Protein AF-A0A968J5G1-F1 (afdb_monomer)

Radius of gyration: 11.94 Å; Cα contacts (8 Å, |Δi|>4): 126; chains: 1; bounding box: 32×20×28 Å

Foldseek 3Di:
DDWPDKDWDKAQWQLSVPADPPGDTHRDIFIWIWTWDDPPPDIWIWTAGNVRPDIDTPDD

Secondary structure (DSSP, 8-state):
-EEEEEEEEEESSTTT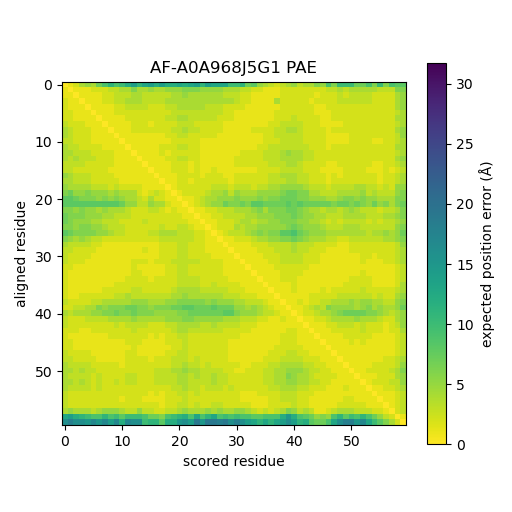T---TT-----S-EEEEEEEEE-SS-EEEEEEETTSSSEEEE--

Mean predicted aligned error: 2.89 Å

Structure (mmCIF, N/CA/C/O backbone):
data_AF-A0A968J5G1-F1
#
_entry.id   AF-A0A968J5G1-F1
#
loop_
_atom_site.group_PDB
_atom_site.id
_atom_site.type_symbol
_atom_site.label_atom_id
_atom_site.label_alt_id
_atom_site.label_comp_id
_atom_site.label_asym_id
_atom_site.label_entity_id
_atom_site.label_seq_id
_atom_site.pdbx_PDB_ins_code
_atom_site.Cartn_x
_atom_site.Cartn_y
_atom_site.Cartn_z
_atom_site.occupancy
_atom_site.B_iso_or_equiv
_atom_site.auth_seq_id
_atom_site.auth_comp_id
_atom_site.auth_asym_id
_atom_site.auth_atom_id
_atom_site.pdbx_PDB_model_num
ATOM 1 N N . MET A 1 1 ? -12.021 -4.633 12.167 1.00 85.25 1 MET A N 1
ATOM 2 C CA . MET A 1 1 ? -11.415 -3.983 10.987 1.00 85.25 1 MET A CA 1
ATOM 3 C C . MET A 1 1 ? -12.337 -4.154 9.795 1.00 85.25 1 MET A C 1
ATOM 5 O O . MET A 1 1 ? -12.854 -5.247 9.606 1.00 85.25 1 MET A O 1
ATOM 9 N N . THR A 1 2 ? -12.549 -3.094 9.023 1.00 96.88 2 THR A N 1
ATOM 10 C CA . THR A 1 2 ? -13.348 -3.070 7.794 1.00 96.88 2 THR A CA 1
ATOM 11 C C . THR A 1 2 ? -12.558 -2.404 6.670 1.00 96.88 2 THR A C 1
ATOM 13 O O . THR A 1 2 ? -11.681 -1.570 6.912 1.00 96.88 2 THR A O 1
ATOM 16 N N . VAL A 1 3 ? -12.856 -2.793 5.431 1.00 96.81 3 VAL A N 1
ATOM 17 C CA . VAL A 1 3 ? -12.300 -2.160 4.230 1.00 96.81 3 VAL A CA 1
ATOM 18 C C . VAL A 1 3 ? -13.148 -0.937 3.897 1.00 96.81 3 VAL A C 1
ATOM 20 O O . VAL A 1 3 ? -14.352 -1.072 3.696 1.00 96.81 3 VAL A O 1
ATOM 23 N N . GLN A 1 4 ? -12.532 0.243 3.842 1.00 97.25 4 GLN A N 1
ATOM 24 C CA . GLN A 1 4 ? -13.204 1.479 3.429 1.00 97.25 4 GLN A CA 1
ATOM 25 C C . GLN A 1 4 ? -13.064 1.736 1.929 1.00 97.25 4 GLN A C 1
ATOM 27 O O . GLN A 1 4 ? -14.016 2.182 1.299 1.00 97.25 4 GLN A O 1
ATOM 32 N N . ALA A 1 5 ? -11.891 1.457 1.356 1.00 97.25 5 ALA A N 1
ATOM 33 C CA . ALA A 1 5 ? -11.636 1.667 -0.065 1.00 97.25 5 ALA A CA 1
ATOM 34 C C . ALA A 1 5 ? -10.570 0.706 -0.596 1.00 97.25 5 ALA A C 1
ATOM 36 O O . ALA A 1 5 ? -9.654 0.309 0.129 1.00 97.25 5 ALA A O 1
ATOM 37 N N . VAL A 1 6 ? -10.687 0.371 -1.881 1.00 97.62 6 VAL A N 1
ATOM 38 C CA . VAL A 1 6 ? -9.699 -0.394 -2.647 1.00 97.62 6 VAL A CA 1
ATOM 39 C C . VAL A 1 6 ? -9.579 0.243 -4.023 1.00 97.62 6 VAL A C 1
ATOM 41 O O . VAL A 1 6 ? -10.563 0.333 -4.752 1.00 97.62 6 VAL A O 1
ATOM 44 N N . GLU A 1 7 ? -8.373 0.665 -4.386 1.00 98.19 7 GLU A N 1
ATOM 45 C CA . GLU A 1 7 ? -8.093 1.337 -5.655 1.00 98.19 7 GLU A CA 1
ATOM 46 C C . GLU A 1 7 ? -6.926 0.658 -6.368 1.00 98.19 7 GLU A C 1
ATOM 48 O O . GLU A 1 7 ? -5.871 0.424 -5.772 1.00 98.19 7 GLU A O 1
A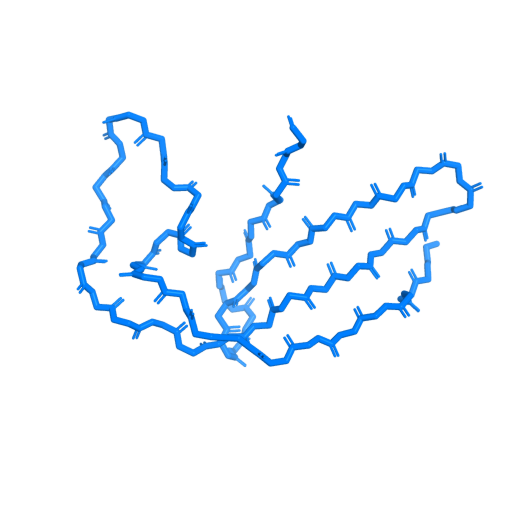TOM 53 N N . ALA A 1 8 ? -7.093 0.360 -7.657 1.00 98.19 8 ALA A N 1
ATOM 54 C CA . ALA A 1 8 ? -5.989 -0.101 -8.491 1.00 98.19 8 ALA A CA 1
ATOM 55 C C . ALA A 1 8 ? -5.005 1.053 -8.726 1.00 98.19 8 ALA A C 1
ATOM 57 O O . ALA A 1 8 ? -5.411 2.160 -9.084 1.00 98.19 8 ALA A O 1
ATOM 58 N N . ARG A 1 9 ? -3.705 0.802 -8.552 1.00 98.00 9 ARG A N 1
ATOM 59 C CA . ARG A 1 9 ? -2.659 1.810 -8.759 1.00 98.00 9 ARG A CA 1
ATOM 60 C C . ARG A 1 9 ? -1.371 1.178 -9.266 1.00 98.00 9 ARG A C 1
ATOM 62 O O . ARG A 1 9 ? -1.074 0.031 -8.955 1.00 98.00 9 ARG A O 1
ATOM 69 N N . THR A 1 10 ? -0.592 1.940 -10.024 1.00 98.31 10 THR A N 1
ATOM 70 C CA . THR A 1 10 ? 0.756 1.539 -10.440 1.00 98.31 10 THR A CA 1
ATOM 71 C C . THR A 1 10 ? 1.781 2.306 -9.619 1.00 98.31 10 THR A C 1
ATOM 73 O O . THR A 1 10 ? 1.730 3.534 -9.539 1.00 98.31 10 THR A O 1
ATOM 76 N N . TRP A 1 11 ? 2.704 1.580 -9.002 1.00 97.94 11 TRP A N 1
ATOM 77 C CA . TRP A 1 11 ? 3.753 2.125 -8.156 1.00 97.94 11 TRP A CA 1
ATOM 78 C C . TRP A 1 11 ? 5.047 2.370 -8.930 1.00 97.94 11 TRP A C 1
ATOM 80 O O . TRP A 1 11 ? 5.315 1.654 -9.896 1.00 97.94 11 TRP A O 1
ATOM 90 N N . PRO A 1 12 ? 5.877 3.335 -8.498 1.00 97.06 12 PRO A N 1
ATOM 91 C CA . PRO A 1 12 ? 7.070 3.731 -9.243 1.00 97.06 12 PRO A CA 1
ATOM 92 C C . PRO A 1 12 ? 8.225 2.725 -9.150 1.00 97.06 12 PRO A C 1
ATOM 94 O O . PRO A 1 12 ? 9.162 2.805 -9.936 1.00 97.06 12 PRO A O 1
ATOM 97 N N . ASN A 1 13 ? 8.202 1.827 -8.161 1.00 96.69 13 ASN A N 1
ATOM 98 C CA . ASN A 1 13 ? 9.290 0.897 -7.887 1.00 96.69 13 ASN A CA 1
ATOM 99 C C . ASN A 1 13 ? 8.801 -0.336 -7.110 1.00 96.69 13 ASN A C 1
ATOM 101 O O . ASN A 1 13 ? 7.671 -0.385 -6.615 1.00 96.69 13 ASN A O 1
ATOM 105 N N . GLY A 1 14 ? 9.704 -1.301 -6.937 1.00 95.56 14 GLY A N 1
ATOM 106 C CA . GLY A 1 14 ? 9.490 -2.531 -6.173 1.00 95.56 14 GLY A CA 1
ATOM 107 C C . GLY A 1 14 ? 9.337 -2.346 -4.668 1.00 95.56 14 GLY A C 1
ATOM 108 O O . GLY A 1 14 ? 9.225 -3.334 -3.968 1.00 95.56 14 GLY A O 1
ATOM 109 N N . CYS A 1 15 ? 9.346 -1.121 -4.144 1.00 96.44 15 CYS A N 1
ATOM 110 C CA . CYS A 1 15 ? 8.984 -0.820 -2.755 1.00 96.44 15 CYS A CA 1
ATOM 111 C C . CYS A 1 15 ? 7.660 -0.063 -2.673 1.00 96.44 15 CYS A C 1
ATOM 113 O O . CYS A 1 15 ? 7.348 0.557 -1.659 1.00 96.44 15 CYS A O 1
ATOM 115 N N . LEU A 1 16 ? 6.880 -0.079 -3.754 1.00 96.94 16 LEU A N 1
ATOM 116 C CA . LEU A 1 16 ? 5.562 0.541 -3.833 1.00 96.94 16 LEU A CA 1
ATOM 117 C C . LEU A 1 16 ? 5.593 2.069 -3.597 1.00 96.94 16 LEU A C 1
ATOM 119 O O . LEU A 1 16 ? 4.612 2.681 -3.161 1.00 96.94 16 LEU A O 1
ATOM 123 N N . GLY A 1 17 ? 6.745 2.694 -3.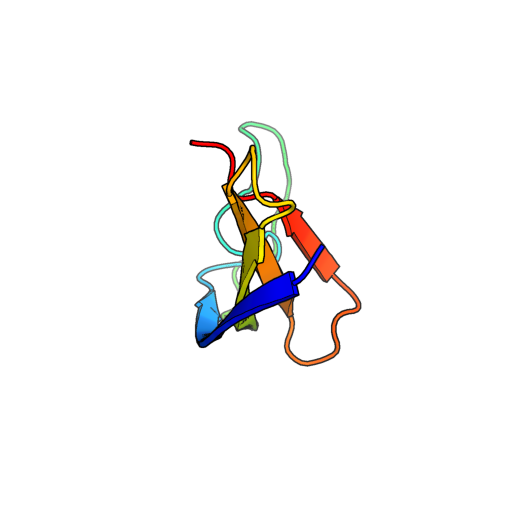876 1.00 95.12 17 GLY A N 1
ATOM 124 C CA . GLY A 1 17 ? 7.010 4.107 -3.598 1.00 95.12 17 GLY A CA 1
ATOM 125 C C . GLY A 1 17 ? 7.195 4.439 -2.113 1.00 95.12 17 GLY A C 1
ATOM 126 O O . GLY A 1 17 ? 7.068 5.602 -1.752 1.00 95.12 17 GLY A O 1
ATOM 127 N N . LEU A 1 18 ? 7.453 3.435 -1.270 1.00 96.25 18 LEU A N 1
ATOM 128 C CA . LEU A 1 18 ? 7.653 3.547 0.181 1.00 96.25 18 LEU A CA 1
ATOM 129 C C . LEU A 1 18 ? 8.988 2.907 0.607 1.00 96.25 18 LEU A C 1
ATOM 131 O O . LEU A 1 18 ? 9.056 2.215 1.624 1.00 96.25 18 LEU A O 1
ATOM 135 N N . GLY A 1 19 ? 10.022 3.038 -0.226 1.00 93.94 19 GLY A N 1
ATOM 136 C CA . GLY A 1 19 ? 11.373 2.583 0.110 1.00 93.94 19 GLY A CA 1
ATOM 137 C C . GLY A 1 19 ? 12.022 3.505 1.140 1.00 93.94 19 GLY A C 1
ATOM 138 O O . GLY A 1 19 ? 11.836 4.721 1.071 1.00 93.94 19 GLY A O 1
ATOM 139 N N . GLY A 1 20 ? 12.768 2.934 2.086 1.00 90.88 20 GLY A N 1
ATOM 140 C CA . GLY A 1 20 ? 13.610 3.711 3.001 1.00 90.88 20 GLY A CA 1
ATOM 141 C C . GLY A 1 20 ? 14.865 4.289 2.319 1.00 90.88 20 GLY A C 1
ATOM 142 O O . GLY A 1 20 ? 15.182 3.885 1.200 1.00 90.88 20 GLY A O 1
ATOM 143 N N . PRO A 1 21 ? 15.610 5.196 2.986 1.00 87.88 21 PRO A N 1
ATOM 144 C CA . PRO A 1 21 ? 16.802 5.847 2.421 1.00 87.88 21 PRO A CA 1
ATOM 145 C C . PRO A 1 21 ? 17.876 4.875 1.913 1.00 87.88 21 PRO A C 1
ATOM 147 O O . PRO A 1 21 ? 18.461 5.108 0.861 1.00 87.88 21 PRO A O 1
ATOM 150 N N . ASP A 1 22 ? 18.082 3.770 2.630 1.00 92.50 22 ASP A N 1
ATOM 151 C CA . ASP A 1 22 ? 19.110 2.765 2.325 1.00 92.5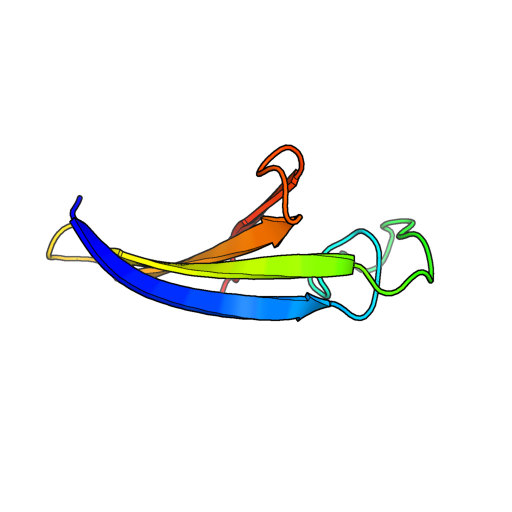0 22 ASP A CA 1
ATOM 152 C C . ASP A 1 22 ? 18.528 1.492 1.688 1.00 92.50 22 ASP A C 1
ATOM 154 O O . ASP A 1 22 ? 19.206 0.472 1.554 1.00 92.50 22 ASP A O 1
ATOM 158 N N . GLU A 1 23 ? 17.246 1.516 1.317 1.00 95.44 23 GLU A N 1
ATOM 159 C CA . GLU A 1 23 ? 16.572 0.343 0.782 1.00 95.44 23 GLU A CA 1
ATOM 160 C C . GLU A 1 23 ? 16.708 0.258 -0.740 1.00 95.44 23 GLU A C 1
ATOM 162 O O . GLU A 1 23 ? 16.288 1.140 -1.491 1.00 95.44 23 GLU A O 1
ATOM 167 N N . LEU A 1 24 ? 17.250 -0.864 -1.214 1.00 94.31 24 LEU A N 1
ATOM 168 C CA . LEU A 1 24 ? 17.352 -1.140 -2.640 1.00 94.31 24 LEU A CA 1
ATOM 169 C C . LEU A 1 24 ? 16.009 -1.627 -3.191 1.00 94.31 24 LEU A C 1
ATOM 171 O O . LEU A 1 24 ? 15.607 -2.775 -3.006 1.00 94.31 24 LEU A O 1
ATOM 175 N N . CYS A 1 25 ? 15.340 -0.745 -3.926 1.00 94.81 25 CYS A N 1
ATOM 176 C CA . CYS A 1 25 ? 14.084 -1.023 -4.613 1.00 94.81 25 CYS A CA 1
ATOM 177 C C . CYS A 1 25 ? 14.317 -1.208 -6.115 1.00 94.81 25 CYS A C 1
ATOM 179 O O . CYS A 1 25 ? 15.048 -0.440 -6.742 1.00 94.81 25 CYS A O 1
ATOM 181 N N . THR A 1 26 ? 13.646 -2.180 -6.736 1.00 94.44 26 THR A N 1
ATOM 182 C CA . THR A 1 26 ? 13.704 -2.337 -8.199 1.00 94.44 26 THR A CA 1
ATOM 183 C C . THR A 1 26 ? 13.097 -1.119 -8.892 1.00 94.44 26 THR A C 1
ATOM 185 O O . THR A 1 26 ? 12.035 -0.661 -8.484 1.00 94.44 26 THR A O 1
ATOM 188 N N . GLN A 1 27 ? 13.676 -0.648 -9.994 1.00 93.69 27 GLN A N 1
ATOM 189 C CA . GLN A 1 27 ? 13.188 0.538 -10.722 1.00 93.69 27 GLN A CA 1
ATOM 190 C C . GLN A 1 27 ? 12.054 0.240 -11.728 1.00 93.69 27 GLN A C 1
ATOM 192 O O . GLN A 1 27 ? 11.841 0.982 -12.682 1.00 93.69 27 GLN A O 1
ATOM 197 N N . ALA A 1 28 ? 11.337 -0.870 -11.544 1.00 95.81 28 ALA A N 1
ATOM 198 C CA . ALA A 1 28 ? 10.229 -1.269 -12.404 1.00 95.81 28 ALA A CA 1
ATOM 199 C C . ALA A 1 28 ? 8.890 -0.740 -11.876 1.00 95.81 28 ALA A C 1
ATOM 201 O O . ALA A 1 28 ? 8.653 -0.735 -10.666 1.00 95.81 28 ALA A O 1
ATOM 202 N N . LEU A 1 29 ? 7.995 -0.365 -12.793 1.00 97.88 29 LEU A N 1
ATOM 203 C CA . LEU A 1 29 ? 6.611 -0.041 -12.463 1.00 97.88 29 LEU A CA 1
ATOM 204 C C . LEU A 1 29 ? 5.882 -1.291 -11.961 1.00 97.88 29 LEU A C 1
ATOM 206 O O . LEU A 1 29 ? 5.895 -2.329 -12.623 1.00 97.88 29 LEU A O 1
ATOM 210 N N . VAL A 1 30 ? 5.213 -1.178 -10.814 1.00 97.94 30 VAL A N 1
ATOM 211 C CA . VAL A 1 30 ? 4.521 -2.305 -10.173 1.00 97.94 30 VAL A CA 1
ATOM 212 C C . VAL A 1 30 ? 3.020 -2.031 -10.115 1.00 97.94 30 VAL A C 1
ATOM 214 O O . VAL A 1 30 ? 2.590 -1.201 -9.316 1.00 97.94 30 VAL A O 1
ATOM 217 N N . PRO A 1 31 ? 2.192 -2.710 -10.928 1.00 98.31 31 PRO A N 1
ATOM 218 C CA . PRO A 1 31 ? 0.743 -2.682 -10.765 1.00 98.31 31 PRO A CA 1
ATOM 219 C C . PRO A 1 31 ? 0.341 -3.287 -9.418 1.00 98.31 31 PRO A C 1
ATOM 221 O O . PRO A 1 31 ? 0.896 -4.305 -8.994 1.00 98.31 31 PRO A O 1
ATOM 224 N N . GLY A 1 32 ? -0.651 -2.702 -8.762 1.00 98.31 32 GLY A N 1
ATOM 225 C CA . GLY A 1 32 ? -1.043 -3.102 -7.424 1.00 98.31 32 GLY A CA 1
ATOM 226 C C . GLY A 1 32 ? -2.282 -2.392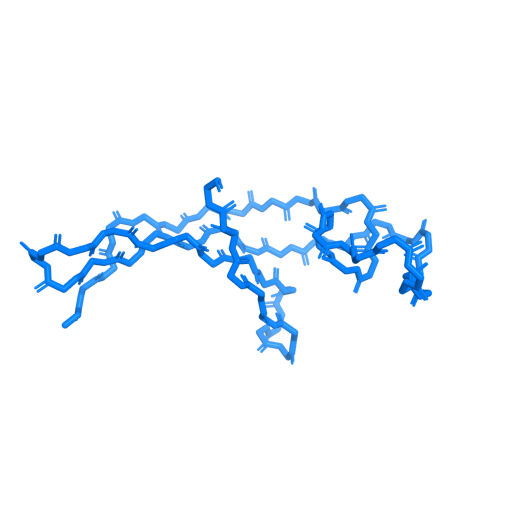 -6.900 1.00 98.31 32 GLY A C 1
ATOM 227 O O . GLY A 1 32 ? -3.089 -1.873 -7.673 1.00 98.31 32 GLY A O 1
ATOM 228 N N . TRP A 1 33 ? -2.432 -2.392 -5.577 1.00 98.38 33 TRP A N 1
ATOM 229 C CA . TRP A 1 33 ? -3.624 -1.878 -4.901 1.00 98.38 33 TRP A CA 1
ATOM 230 C C . TRP A 1 33 ? -3.271 -0.930 -3.768 1.00 98.38 33 TRP A C 1
ATOM 232 O O . TRP A 1 33 ? -2.374 -1.219 -2.973 1.00 98.38 33 TRP A O 1
ATOM 242 N N . ARG A 1 34 ? -4.021 0.167 -3.658 1.00 98.06 34 ARG A N 1
ATOM 243 C CA . ARG A 1 34 ? -4.086 1.014 -2.468 1.00 98.06 34 ARG A CA 1
ATOM 244 C C . ARG A 1 34 ? -5.354 0.664 -1.697 1.00 98.06 34 ARG A C 1
ATOM 246 O O . ARG A 1 34 ? -6.453 0.795 -2.226 1.00 98.06 34 ARG A O 1
ATOM 253 N N . VAL A 1 35 ? -5.199 0.204 -0.465 1.00 97.69 35 VAL A N 1
ATOM 254 C CA . VAL A 1 35 ? -6.285 -0.303 0.376 1.00 97.69 35 VAL A CA 1
ATOM 255 C C . VAL A 1 35 ? -6.375 0.547 1.631 1.00 97.69 35 VAL A C 1
ATOM 257 O O . VAL A 1 35 ? -5.385 0.713 2.337 1.00 97.69 35 VAL A O 1
ATOM 260 N N . VAL A 1 36 ? -7.559 1.071 1.923 1.00 97.19 36 VAL A N 1
ATOM 261 C CA . VAL A 1 36 ? -7.830 1.836 3.142 1.00 97.19 36 VAL A CA 1
ATOM 262 C C . VAL A 1 36 ? -8.621 0.952 4.096 1.00 97.19 36 VAL A C 1
ATOM 264 O O . VAL A 1 36 ? -9.724 0.510 3.770 1.00 97.19 36 VAL A O 1
ATOM 267 N N . LEU A 1 37 ? -8.051 0.687 5.268 1.00 96.31 37 LEU A N 1
ATOM 268 C CA . LEU A 1 37 ? -8.656 -0.106 6.333 1.00 96.31 37 LEU A CA 1
ATOM 269 C C . LEU A 1 37 ? -8.952 0.778 7.540 1.00 96.31 37 LEU A C 1
ATOM 271 O O . LEU A 1 37 ? -8.188 1.690 7.849 1.00 96.31 37 LEU A O 1
ATOM 275 N N . THR A 1 38 ? -10.022 0.468 8.264 1.00 95.25 38 THR A N 1
ATOM 276 C CA . THR A 1 38 ? -10.298 1.086 9.564 1.00 95.25 38 THR A CA 1
ATOM 277 C C . THR A 1 38 ? -10.702 0.047 10.599 1.00 95.25 38 THR A C 1
ATOM 279 O O . THR A 1 38 ? -11.325 -0.962 10.277 1.00 95.25 38 THR A O 1
ATOM 282 N N . ASP A 1 39 ? -10.370 0.277 11.862 1.00 94.81 39 ASP A N 1
ATOM 283 C CA . ASP A 1 39 ? -10.947 -0.450 12.999 1.00 94.81 39 ASP A CA 1
ATOM 284 C C . ASP A 1 39 ? -12.030 0.361 13.737 1.00 94.81 39 ASP A C 1
ATOM 286 O O . ASP A 1 39 ? -12.537 -0.090 14.760 1.00 94.81 39 ASP A O 1
ATOM 290 N N . GLY A 1 40 ? -12.411 1.526 13.199 1.00 93.12 40 GLY A N 1
ATOM 291 C CA . GLY A 1 40 ? -13.329 2.479 13.825 1.00 93.12 40 GLY A CA 1
ATOM 292 C C . GLY A 1 40 ? -12.648 3.494 14.750 1.00 93.12 40 GLY A C 1
ATOM 293 O O . GLY A 1 40 ? -13.303 4.434 15.192 1.00 93.12 40 GLY A O 1
ATOM 294 N N . GLN A 1 41 ? -11.353 3.343 15.037 1.00 93.56 41 GLN A N 1
ATOM 295 C CA . GLN A 1 41 ? -10.546 4.296 15.810 1.00 93.56 41 GLN A CA 1
ATOM 296 C C . GLN A 1 41 ? -9.372 4.841 14.995 1.00 93.56 41 GLN A C 1
ATOM 298 O O . GLN A 1 41 ? -8.986 5.999 15.142 1.00 93.56 41 GLN A O 1
ATOM 303 N N . ARG A 1 42 ? -8.789 4.008 14.132 1.00 93.19 42 ARG A N 1
ATOM 304 C CA . ARG A 1 42 ? -7.641 4.336 13.291 1.00 93.19 42 ARG A CA 1
ATOM 305 C C . ARG A 1 42 ? -7.953 3.973 11.851 1.00 93.19 42 ARG A C 1
ATOM 307 O O . ARG A 1 42 ? -8.541 2.927 11.579 1.00 93.19 42 ARG A O 1
ATOM 314 N N . THR A 1 43 ? -7.523 4.829 10.933 1.00 95.06 43 THR A N 1
ATOM 315 C CA . THR A 1 43 ? -7.531 4.544 9.498 1.00 95.06 43 THR A CA 1
ATOM 316 C C . THR A 1 43 ? -6.098 4.336 9.040 1.00 95.06 43 THR A C 1
ATOM 318 O O . THR A 1 43 ? -5.225 5.154 9.319 1.00 95.06 43 THR A O 1
ATOM 321 N N . GLN A 1 44 ? -5.857 3.221 8.362 1.00 96.00 44 GLN A N 1
ATOM 322 C CA . GLN A 1 44 ? -4.551 2.813 7.871 1.00 96.00 44 GLN A CA 1
ATOM 323 C C . GLN A 1 44 ? -4.627 2.589 6.371 1.00 96.00 44 GLN A C 1
ATOM 325 O O . GLN A 1 44 ? -5.589 2.011 5.862 1.00 96.00 44 GLN A O 1
ATOM 330 N N . VAL A 1 45 ? -3.594 3.031 5.666 1.00 97.50 45 VAL A N 1
ATOM 331 C CA . VAL A 1 45 ? -3.499 2.854 4.224 1.00 97.50 45 VAL A CA 1
ATOM 332 C C . VAL A 1 45 ? -2.395 1.860 3.927 1.00 97.50 45 VAL A C 1
ATOM 334 O O . VAL A 1 45 ? -1.253 2.042 4.331 1.00 97.50 45 VAL A O 1
ATOM 337 N N . PHE A 1 46 ? -2.733 0.811 3.195 1.00 97.19 46 PHE A N 1
ATOM 338 C CA . PHE A 1 46 ? -1.794 -0.193 2.733 1.00 97.19 46 PHE A CA 1
ATOM 339 C C . PHE A 1 46 ? -1.625 -0.100 1.224 1.00 97.19 46 PHE A C 1
ATOM 341 O O . PHE A 1 46 ? -2.577 0.127 0.478 1.00 97.19 46 PHE A O 1
ATOM 348 N N . ARG A 1 47 ? -0.400 -0.313 0.764 1.00 98.12 47 ARG A N 1
ATOM 349 C CA . ARG A 1 47 ? -0.057 -0.483 -0.643 1.00 98.12 47 ARG A CA 1
ATOM 350 C C . ARG A 1 47 ? 0.366 -1.920 -0.852 1.00 98.12 47 ARG A C 1
ATOM 352 O O . ARG A 1 47 ? 1.091 -2.464 -0.025 1.00 98.12 47 ARG A O 1
ATOM 359 N N . SER A 1 48 ? -0.063 -2.530 -1.943 1.00 98.31 48 SER A N 1
ATOM 360 C CA . SER A 1 48 ? 0.339 -3.889 -2.301 1.00 98.31 48 SER A CA 1
ATOM 361 C C . SER A 1 48 ? 0.667 -4.015 -3.778 1.00 98.31 48 SER A C 1
ATOM 363 O O . SER A 1 48 ? 0.258 -3.161 -4.567 1.00 98.31 48 SER A O 1
ATOM 365 N N . ASP A 1 49 ? 1.398 -5.066 -4.148 1.00 97.75 49 ASP A N 1
ATOM 366 C CA . ASP A 1 49 ? 1.465 -5.523 -5.540 1.00 97.75 49 ASP A CA 1
ATOM 367 C C . ASP A 1 49 ? 0.149 -6.204 -5.966 1.00 97.75 49 ASP A C 1
ATOM 369 O O . ASP A 1 49 ? -0.723 -6.493 -5.145 1.00 97.75 49 ASP A O 1
ATOM 373 N N . ARG A 1 50 ? -0.012 -6.486 -7.266 1.00 97.62 50 ARG A N 1
ATOM 374 C CA . ARG A 1 50 ? -1.253 -7.068 -7.813 1.00 97.62 50 ARG A CA 1
ATOM 375 C C . ARG A 1 50 ? -1.644 -8.405 -7.174 1.00 97.62 50 ARG A C 1
ATOM 377 O 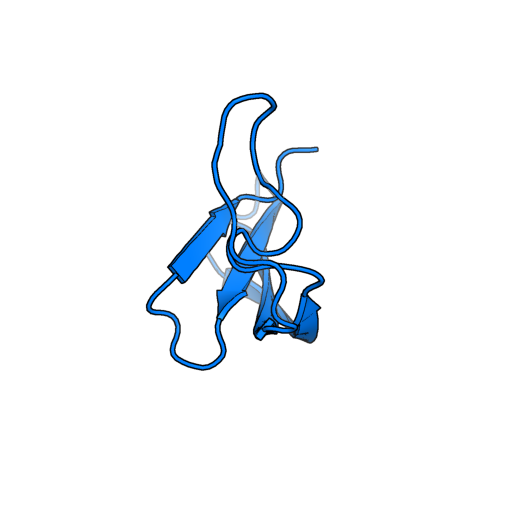O . ARG A 1 50 ? -2.820 -8.760 -7.194 1.00 97.62 50 ARG A O 1
ATOM 384 N N . THR A 1 51 ? -0.668 -9.154 -6.671 1.00 95.88 51 THR A N 1
ATOM 385 C CA . THR A 1 51 ? -0.837 -10.490 -6.084 1.00 95.88 51 THR A CA 1
ATOM 386 C C . THR A 1 51 ? -0.947 -10.475 -4.559 1.00 95.88 51 THR A C 1
ATOM 388 O O . THR A 1 51 ? -1.229 -11.514 -3.971 1.00 95.88 51 THR A O 1
ATOM 391 N N . GLY A 1 52 ? -0.719 -9.326 -3.917 1.00 94.38 52 GLY A N 1
ATOM 392 C CA . GLY A 1 52 ? -0.651 -9.194 -2.464 1.00 94.38 52 GLY A CA 1
ATOM 393 C C . GLY A 1 52 ? 0.587 -9.835 -1.827 1.00 94.38 52 GLY A C 1
ATOM 394 O O . GLY A 1 52 ? 0.604 -10.012 -0.612 1.00 94.38 52 GLY A O 1
ATOM 395 N N . ARG A 1 53 ? 1.619 -10.204 -2.603 1.00 94.81 53 ARG A N 1
ATOM 396 C CA . ARG A 1 53 ? 2.845 -10.834 -2.061 1.00 94.81 53 ARG A CA 1
ATOM 397 C C . ARG A 1 53 ? 3.732 -9.824 -1.354 1.00 94.81 53 ARG A C 1
ATOM 399 O O . ARG A 1 53 ? 4.400 -10.161 -0.381 1.00 94.81 53 ARG A O 1
ATOM 406 N N . GLN A 1 54 ? 3.706 -8.590 -1.827 1.00 94.25 54 GLN A N 1
ATOM 407 C CA . GLN A 1 54 ? 4.277 -7.447 -1.154 1.00 94.25 54 GLN A CA 1
ATOM 408 C C . GLN A 1 54 ? 3.164 -6.531 -0.659 1.00 94.25 54 GLN A C 1
ATOM 410 O O . GLN A 1 54 ? 2.298 -6.129 -1.436 1.00 94.25 54 GLN A O 1
ATOM 415 N N . VAL A 1 55 ? 3.214 -6.177 0.626 1.00 96.62 55 VAL A N 1
ATOM 416 C CA . VAL A 1 55 ? 2.302 -5.225 1.269 1.00 96.62 55 VAL A CA 1
ATOM 417 C C . VAL A 1 55 ? 3.118 -4.286 2.152 1.00 96.62 55 VAL A C 1
ATOM 419 O O . VAL A 1 55 ? 4.003 -4.732 2.879 1.00 96.62 55 VAL A O 1
ATOM 422 N N . ARG A 1 56 ? 2.837 -2.984 2.091 1.00 96.62 56 ARG A N 1
ATOM 423 C CA . ARG A 1 56 ? 3.479 -1.950 2.910 1.00 96.62 56 ARG A CA 1
ATOM 424 C C . ARG A 1 56 ? 2.449 -0.997 3.488 1.00 96.62 56 ARG A C 1
ATOM 426 O O . ARG A 1 56 ? 1.491 -0.642 2.807 1.00 96.62 56 ARG A O 1
ATOM 433 N N . LEU A 1 57 ? 2.670 -0.570 4.726 1.00 96.25 57 LEU A N 1
ATOM 434 C CA . LEU A 1 57 ? 1.893 0.493 5.354 1.00 96.25 57 LEU A CA 1
ATOM 435 C C . LEU A 1 57 ? 2.394 1.846 4.835 1.00 96.25 57 LEU A C 1
ATOM 437 O O . LEU A 1 57 ? 3.575 2.163 4.947 1.00 96.25 57 LEU A O 1
ATOM 441 N N . GLU A 1 58 ? 1.490 2.634 4.267 1.00 94.12 58 GLU A N 1
ATOM 442 C CA . GLU A 1 58 ? 1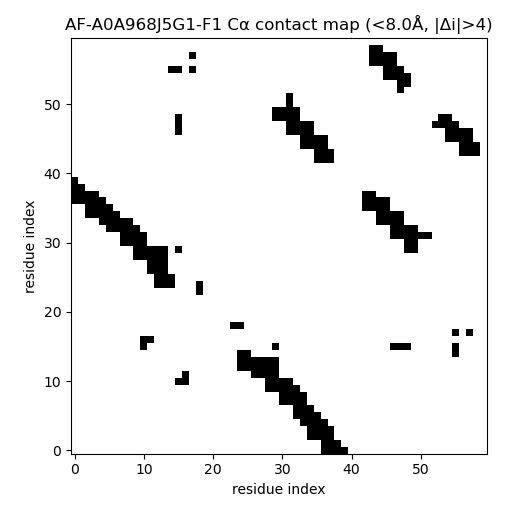.710 4.040 3.944 1.00 94.12 58 GLU A CA 1
ATOM 443 C C . GLU A 1 58 ? 1.578 4.827 5.254 1.00 94.12 58 GLU 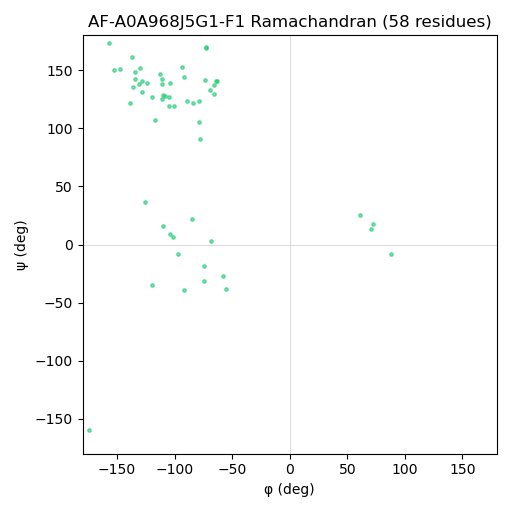A C 1
ATOM 445 O O . GLU A 1 58 ? 0.474 5.173 5.676 1.00 94.12 58 GLU A O 1
ATOM 450 N N . TRP A 1 59 ? 2.705 5.000 5.952 1.00 72.88 59 TRP A N 1
ATOM 451 C CA . TRP A 1 59 ? 2.766 5.814 7.166 1.00 72.88 59 TRP A CA 1
ATOM 452 C C . TRP A 1 59 ? 2.498 7.290 6.804 1.00 72.88 59 TRP A C 1
ATOM 454 O O . TRP A 1 59 ? 2.996 7.728 5.763 1.00 72.88 59 TRP A O 1
ATOM 464 N N . PRO A 1 60 ? 1.696 8.026 7.596 1.00 58.00 60 PRO A N 1
ATOM 465 C CA . PRO A 1 60 ? 1.429 9.447 7.366 1.00 58.00 60 PRO A CA 1
ATOM 466 C C . PRO A 1 60 ? 2.664 10.342 7.518 1.00 58.00 60 PRO A C 1
ATOM 468 O O . PRO A 1 60 ? 3.526 10.037 8.373 1.00 58.00 60 PRO A O 1
#

pLDDT: mean 94.85, std 6.13, range [58.0, 98.38]

Solvent-accessible surf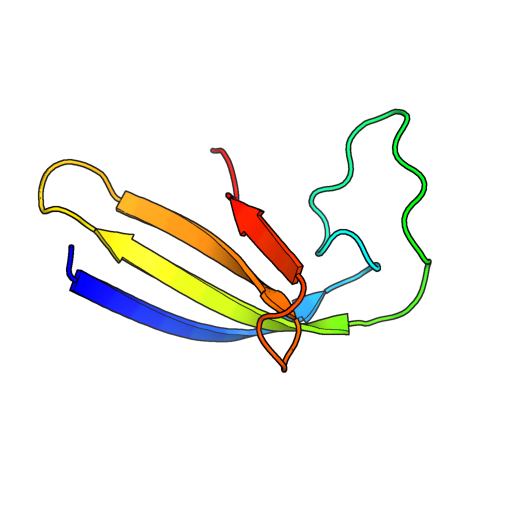ace area (backbone atoms only — not comparable to full-atom values): 3590 Å² total; per-residue (Å²): 116,49,80,77,47,78,42,83,42,72,24,70,17,68,40,65,72,67,60,56,97,89,50,92,56,49,84,46,75,36,56,18,34,42,36,33,36,30,66,87,84,52,78,48,40,34,39,28,39,74,82,59,84,47,74,44,76,59,75,132

Nearest PDB structures (foldseek):
  3u12-assembly2_B  TM=6.663E-01  e=4.984E+00  Homo sapiens
  3u12-assembly1_A  TM=5.735E-01  e=4.453E+00  Homo sapiens
  1v5m-assembly1_A  TM=4.514E-01  e=7.391E+00  Mus musculus
  6j6q-assembly1_F  TM=3.959E-01  e=8.272E+00  Saccharomyces cerevisiae S288C

Sequence (60 aa):
MTVQAVEARTWPNGCLGLGGPDELCTQALVPGWRVVLTDGQRTQVFRSDRTGRQVRLEWP